Protein AF-A0A4Y9MN29-F1 (afdb_monomer_lite)

Sequence (86 aa):
MQSYAVGFARPDRWSPGRPTEQARPWHAVEAHRPPTELDGEVELAVCGAIVQVWGSQEWQRVGVGRRACRECRELTSVGRPLSTVG

Structure (mmCIF, N/CA/C/O backbone):
data_AF-A0A4Y9MN29-F1
#
_entry.id   AF-A0A4Y9MN29-F1
#
loop_
_atom_site.group_PDB
_atom_site.id
_atom_site.type_symbol
_atom_site.label_atom_id
_atom_site.label_alt_id
_atom_site.label_comp_id
_atom_site.label_asym_id
_atom_site.label_entity_id
_atom_site.label_seq_id
_atom_site.pdbx_PDB_ins_code
_atom_site.Cartn_x
_atom_site.Cartn_y
_atom_site.Cartn_z
_atom_site.occupancy
_atom_site.B_iso_or_equiv
_atom_site.auth_seq_id
_atom_site.auth_comp_id
_atom_site.auth_asym_id
_atom_site.auth_atom_id
_atom_site.pdbx_PDB_model_num
ATOM 1 N N . MET A 1 1 ? -9.498 -0.896 12.526 1.00 52.59 1 MET A N 1
ATOM 2 C CA . MET A 1 1 ? -8.185 -1.512 12.244 1.00 52.59 1 MET A CA 1
ATOM 3 C C . MET A 1 1 ? -7.868 -1.260 10.780 1.00 52.59 1 MET A C 1
ATOM 5 O O . MET A 1 1 ? -8.749 -1.517 9.968 1.00 52.59 1 MET A O 1
ATOM 9 N N . GLN A 1 2 ? -6.689 -0.740 10.431 1.00 61.41 2 GLN A N 1
ATOM 10 C CA . GLN A 1 2 ? -6.264 -0.744 9.027 1.00 61.41 2 GLN A CA 1
ATOM 11 C C . GLN A 1 2 ? -5.888 -2.183 8.680 1.00 61.41 2 GLN A C 1
ATOM 13 O O . GLN A 1 2 ? -4.985 -2.728 9.300 1.00 61.41 2 GLN A O 1
ATOM 18 N N . SER A 1 3 ? -6.601 -2.816 7.749 1.00 79.62 3 SER A N 1
ATOM 19 C CA . SER A 1 3 ? -6.349 -4.220 7.387 1.00 79.62 3 SER A CA 1
ATOM 20 C C . SER A 1 3 ? -5.024 -4.412 6.644 1.00 79.62 3 SER A C 1
ATOM 22 O O . SER A 1 3 ? -4.495 -5.518 6.619 1.00 79.62 3 SER A O 1
ATOM 24 N N . TYR A 1 4 ? -4.484 -3.338 6.055 1.00 84.19 4 TYR A N 1
ATOM 25 C CA . TYR A 1 4 ? -3.274 -3.386 5.243 1.00 84.19 4 TYR A CA 1
ATOM 26 C C . TYR A 1 4 ? -2.331 -2.210 5.525 1.00 84.19 4 TYR A C 1
ATOM 28 O O . TYR A 1 4 ? -2.752 -1.050 5.497 1.00 84.19 4 TYR A O 1
ATOM 36 N N . ALA A 1 5 ? -1.052 -2.519 5.730 1.00 91.81 5 ALA A N 1
ATOM 37 C CA . ALA A 1 5 ? 0.068 -1.589 5.672 1.00 91.81 5 ALA A CA 1
ATOM 38 C C . ALA A 1 5 ? 0.655 -1.531 4.247 1.00 91.81 5 ALA A C 1
ATOM 40 O O . ALA A 1 5 ? 0.303 -2.323 3.364 1.00 91.81 5 ALA A O 1
ATOM 41 N N . VAL A 1 6 ? 1.547 -0.570 4.009 1.00 93.94 6 VAL A N 1
ATOM 42 C CA . VAL A 1 6 ? 2.225 -0.383 2.720 1.00 93.94 6 VAL A CA 1
ATOM 43 C C . VAL A 1 6 ? 3.652 -0.896 2.817 1.00 93.94 6 VAL A C 1
ATOM 45 O O . VAL A 1 6 ? 4.388 -0.486 3.706 1.00 93.94 6 VAL A O 1
ATOM 48 N N . GLY A 1 7 ? 4.067 -1.730 1.871 1.00 94.12 7 GLY A N 1
ATOM 49 C CA . GLY A 1 7 ? 5.453 -2.163 1.733 1.00 94.12 7 GLY A CA 1
ATOM 50 C C . GLY A 1 7 ? 6.099 -1.675 0.441 1.00 94.12 7 GLY A C 1
ATOM 51 O O . GLY A 1 7 ? 5.436 -1.582 -0.594 1.00 94.12 7 GLY A O 1
ATOM 52 N N . PHE A 1 8 ? 7.399 -1.389 0.486 1.00 92.25 8 PHE A N 1
ATOM 53 C CA . PHE A 1 8 ? 8.222 -1.129 -0.693 1.00 92.25 8 PHE A CA 1
ATOM 54 C C . PHE A 1 8 ? 9.137 -2.325 -0.982 1.00 92.25 8 PHE A C 1
ATOM 56 O O . PHE A 1 8 ? 9.961 -2.699 -0.144 1.00 92.25 8 PHE A O 1
ATOM 63 N N . ALA A 1 9 ? 9.043 -2.896 -2.183 1.00 88.25 9 ALA A N 1
ATOM 64 C CA . ALA A 1 9 ? 9.961 -3.936 -2.641 1.00 88.25 9 ALA A CA 1
ATOM 65 C C . ALA A 1 9 ? 11.301 -3.317 -3.061 1.00 88.25 9 ALA A C 1
ATOM 67 O O .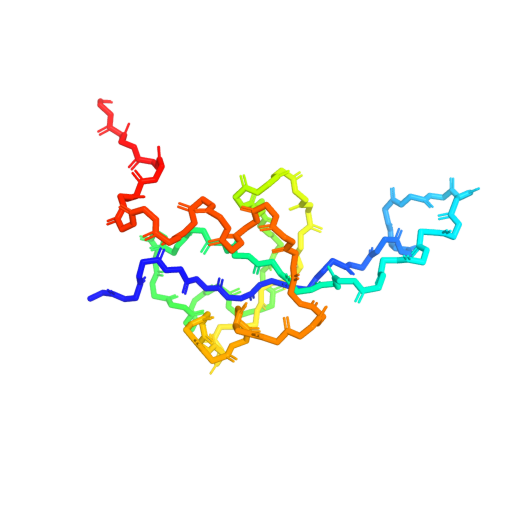 ALA A 1 9 ? 11.355 -2.529 -4.004 1.00 88.25 9 ALA A O 1
ATOM 68 N N . ARG A 1 10 ? 12.390 -3.677 -2.372 1.00 73.44 10 ARG A N 1
ATOM 69 C CA . ARG A 1 10 ? 13.776 -3.348 -2.757 1.00 73.44 10 ARG A CA 1
ATOM 70 C C . ARG A 1 10 ? 14.425 -4.581 -3.397 1.00 73.44 10 ARG A C 1
ATOM 72 O O . ARG A 1 10 ? 15.113 -5.338 -2.708 1.00 73.44 10 ARG A O 1
ATOM 79 N N . PRO A 1 11 ? 14.173 -4.854 -4.689 1.00 60.62 11 PRO A N 1
ATOM 80 C CA . PRO A 1 11 ? 14.720 -6.038 -5.346 1.00 60.6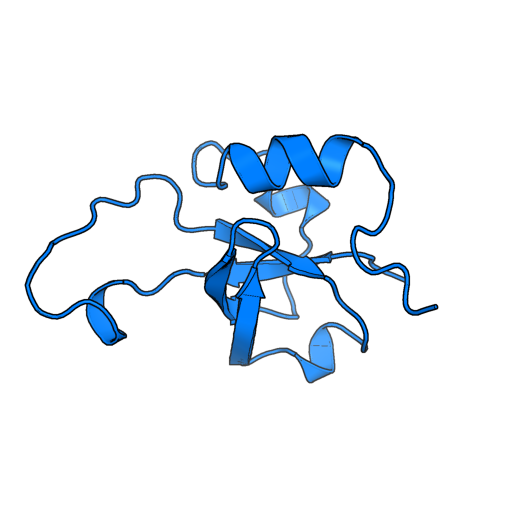2 11 PRO A CA 1
ATOM 81 C C . PRO A 1 11 ? 16.252 -6.050 -5.372 1.00 60.62 11 PRO A C 1
ATOM 83 O O . PRO A 1 11 ? 16.856 -7.122 -5.351 1.00 60.62 11 PRO A O 1
ATOM 86 N N . ASP A 1 12 ? 16.873 -4.869 -5.349 1.00 60.25 12 ASP A N 1
ATOM 87 C CA . ASP A 1 12 ? 18.320 -4.655 -5.287 1.00 60.25 12 ASP A CA 1
ATOM 88 C C . ASP A 1 12 ? 18.991 -5.315 -4.072 1.00 60.25 12 ASP A C 1
ATOM 90 O O . ASP A 1 12 ? 20.161 -5.685 -4.148 1.00 60.25 12 ASP A O 1
ATOM 94 N N . ARG A 1 13 ? 18.254 -5.527 -2.974 1.00 59.53 13 ARG A N 1
ATOM 95 C CA . ARG A 1 13 ? 18.807 -6.091 -1.736 1.00 59.53 13 ARG A CA 1
ATOM 96 C C . ARG A 1 13 ? 18.791 -7.622 -1.685 1.00 59.53 13 ARG A C 1
ATOM 98 O O . ARG A 1 13 ? 19.619 -8.200 -0.986 1.00 59.53 13 ARG A O 1
ATOM 105 N N . TRP A 1 14 ? 17.871 -8.278 -2.399 1.00 57.22 14 TRP A N 1
ATOM 106 C CA . TRP A 1 14 ? 17.632 -9.727 -2.257 1.00 57.22 14 TRP A CA 1
ATOM 107 C C . TRP A 1 14 ? 17.662 -10.531 -3.559 1.00 57.22 14 TRP A C 1
ATOM 109 O O . TRP A 1 14 ? 17.661 -11.757 -3.505 1.00 57.22 14 TRP A O 1
ATOM 119 N N . SER A 1 15 ? 17.718 -9.887 -4.727 1.00 54.50 15 SER A N 1
ATOM 120 C CA . SER A 1 15 ? 17.860 -10.565 -6.023 1.00 54.50 15 SER A CA 1
ATOM 121 C C . SER A 1 15 ? 19.189 -10.194 -6.692 1.00 54.50 15 SER A C 1
ATOM 123 O O . SER A 1 15 ? 19.202 -9.363 -7.605 1.00 54.50 15 SER A O 1
ATOM 125 N N . PRO A 1 16 ? 20.329 -10.782 -6.278 1.00 49.91 16 PRO A N 1
ATOM 126 C CA . PRO A 1 16 ? 21.586 -10.568 -6.983 1.00 49.91 16 PRO A CA 1
ATOM 127 C C . PRO A 1 16 ? 21.468 -11.101 -8.423 1.00 49.91 16 PRO A C 1
ATOM 129 O O . PRO A 1 16 ? 21.321 -12.300 -8.643 1.00 49.91 16 PRO A O 1
ATOM 132 N N . GLY A 1 17 ? 21.507 -10.199 -9.413 1.00 51.53 17 GLY A N 1
ATOM 133 C CA . GLY A 1 17 ? 21.679 -10.547 -10.832 1.00 51.53 17 GLY A CA 1
ATOM 134 C C . GLY A 1 17 ? 20.493 -10.311 -11.775 1.00 51.53 17 GLY A C 1
ATOM 135 O O . GLY A 1 17 ? 20.634 -10.565 -12.970 1.00 51.53 17 GLY A O 1
ATOM 136 N N . ARG A 1 18 ? 19.345 -9.796 -11.312 1.00 50.66 18 ARG A N 1
ATOM 137 C CA . ARG A 1 18 ? 18.277 -9.321 -12.213 1.00 50.66 18 ARG A CA 1
ATOM 138 C C . ARG A 1 18 ? 17.832 -7.913 -11.820 1.00 50.66 18 ARG A C 1
ATOM 140 O O . ARG A 1 18 ? 17.219 -7.774 -10.763 1.00 50.66 18 ARG A O 1
ATOM 147 N N . PRO A 1 19 ? 18.081 -6.878 -12.648 1.00 50.34 19 PRO A N 1
ATOM 148 C CA . PRO A 1 19 ? 17.405 -5.603 -12.478 1.00 50.34 19 PRO A CA 1
ATOM 149 C C . PRO A 1 19 ? 15.922 -5.862 -12.726 1.00 50.34 19 PRO A C 1
ATOM 151 O O . PRO A 1 19 ? 15.468 -5.961 -13.862 1.00 50.34 19 PRO A O 1
ATOM 154 N N . THR A 1 20 ? 15.157 -6.062 -11.657 1.00 53.16 20 THR A N 1
ATOM 155 C CA . THR A 1 20 ? 13.711 -6.023 -11.800 1.00 53.16 20 THR A CA 1
ATOM 156 C C . THR A 1 20 ? 13.361 -4.547 -11.860 1.00 53.16 20 THR A C 1
ATOM 158 O O . THR A 1 20 ? 13.333 -3.851 -10.847 1.00 53.16 20 THR A O 1
ATOM 161 N N . GLU A 1 21 ? 13.154 -4.039 -13.074 1.00 55.16 21 GLU A N 1
ATOM 162 C CA . GLU A 1 21 ? 12.385 -2.818 -13.295 1.00 55.16 21 GLU A CA 1
ATOM 163 C C . GLU A 1 21 ? 10.963 -3.078 -12.784 1.00 55.16 21 GLU A C 1
ATOM 165 O O . GLU A 1 21 ? 10.015 -3.295 -13.540 1.00 55.16 21 GLU A O 1
ATOM 170 N N . GLN A 1 22 ? 10.790 -3.127 -11.464 1.00 62.69 22 GLN A N 1
ATOM 171 C CA . GLN A 1 22 ? 9.467 -3.144 -10.881 1.00 62.69 22 GLN A CA 1
ATOM 172 C C . GLN A 1 22 ? 8.926 -1.733 -11.039 1.00 62.69 22 GLN A C 1
ATOM 174 O O . GLN A 1 22 ? 9.075 -0.878 -10.171 1.00 62.69 22 GLN A O 1
ATOM 179 N N . ALA A 1 23 ? 8.230 -1.501 -12.153 1.00 73.00 23 ALA A N 1
ATOM 180 C CA . ALA A 1 23 ? 7.427 -0.299 -12.376 1.00 73.00 23 ALA A CA 1
ATOM 181 C C . ALA A 1 23 ? 6.381 -0.077 -11.259 1.00 73.00 23 ALA A C 1
ATOM 183 O O . ALA A 1 23 ? 5.721 0.964 -11.211 1.00 73.00 23 ALA A O 1
ATOM 184 N N . ARG A 1 24 ? 6.203 -1.067 -10.372 1.00 87.44 24 ARG A N 1
ATOM 185 C CA . ARG A 1 24 ? 5.191 -1.126 -9.325 1.00 87.44 24 ARG A CA 1
ATOM 186 C C . ARG A 1 24 ? 5.759 -1.590 -7.969 1.00 87.44 24 ARG A C 1
ATOM 188 O O . ARG A 1 24 ? 5.381 -2.663 -7.516 1.00 87.44 24 ARG A O 1
ATOM 195 N N . PRO A 1 25 ? 6.645 -0.812 -7.326 1.00 90.25 25 PRO A N 1
ATOM 196 C CA . PRO A 1 25 ? 7.354 -1.238 -6.119 1.00 90.25 25 PRO A CA 1
ATOM 197 C C . PRO A 1 25 ? 6.516 -1.184 -4.834 1.00 90.25 25 PRO A C 1
ATOM 199 O O . PRO A 1 25 ? 7.025 -1.539 -3.777 1.00 90.25 25 PRO A O 1
ATOM 202 N N . TRP A 1 26 ? 5.274 -0.689 -4.882 1.00 93.38 26 TRP A N 1
ATOM 203 C CA . TRP A 1 26 ? 4.419 -0.572 -3.700 1.00 93.38 26 T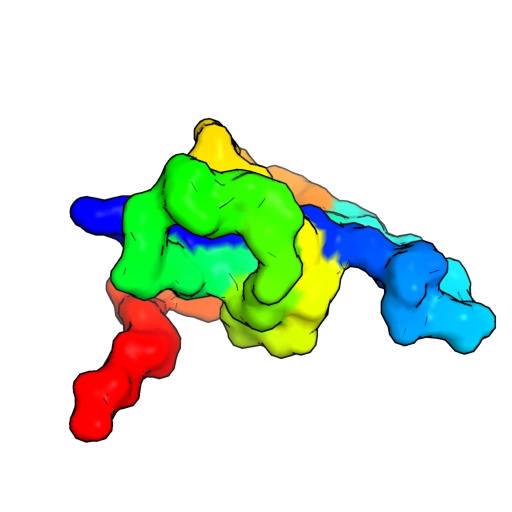RP A CA 1
ATOM 204 C C . TRP A 1 26 ? 3.455 -1.749 -3.590 1.00 93.38 26 TRP A C 1
ATOM 206 O O . TRP A 1 26 ? 2.677 -2.013 -4.511 1.00 93.38 26 TRP A O 1
ATOM 216 N N . HIS A 1 27 ? 3.460 -2.409 -2.439 1.00 94.00 27 HIS A N 1
ATOM 217 C CA . HIS A 1 27 ? 2.686 -3.615 -2.173 1.00 94.00 27 HIS A CA 1
ATOM 218 C C . HIS A 1 27 ? 1.833 -3.470 -0.912 1.00 94.00 27 HIS A C 1
ATOM 220 O O . HIS A 1 27 ? 2.149 -2.681 -0.022 1.00 94.00 27 HIS A O 1
ATOM 226 N N . ALA A 1 28 ? 0.755 -4.248 -0.849 1.00 94.31 28 ALA A N 1
ATOM 227 C CA . ALA A 1 28 ? -0.063 -4.380 0.349 1.00 94.31 28 ALA A CA 1
ATOM 228 C C . ALA A 1 28 ? 0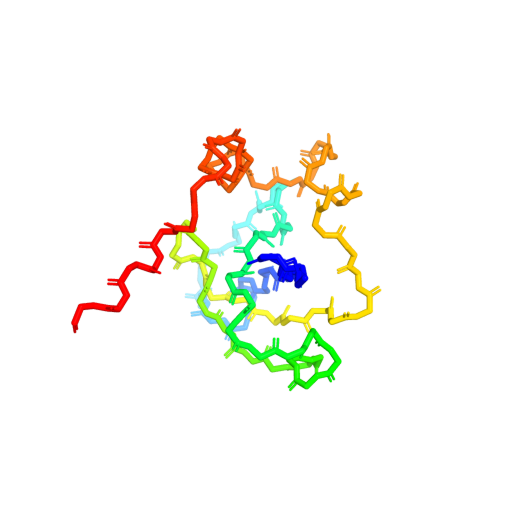.544 -5.433 1.274 1.00 94.31 28 ALA A C 1
ATOM 230 O O . ALA A 1 28 ? 0.873 -6.527 0.810 1.00 94.31 28 ALA A O 1
ATOM 231 N N . VAL A 1 29 ? 0.627 -5.125 2.562 1.00 93.25 29 VAL A N 1
ATOM 232 C CA . VAL A 1 29 ? 1.024 -6.055 3.627 1.00 93.25 29 VAL A CA 1
ATOM 233 C C . VAL A 1 29 ? -0.146 -6.178 4.587 1.00 93.25 29 VAL A C 1
ATO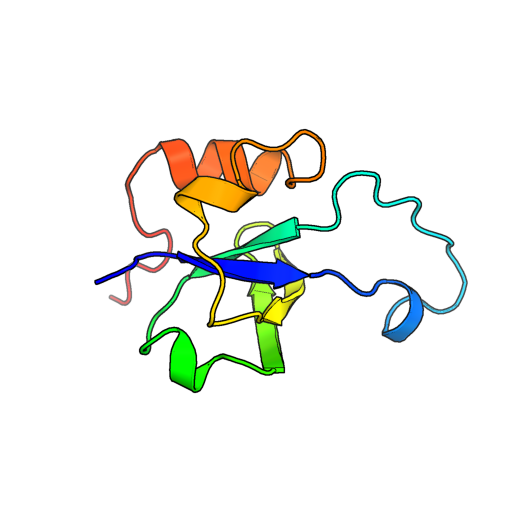M 235 O O . VAL A 1 29 ? -0.694 -5.155 4.980 1.00 93.25 29 VAL A O 1
ATOM 238 N N . GLU A 1 30 ? -0.568 -7.387 4.950 1.00 90.75 30 GLU A N 1
ATOM 239 C CA . GLU A 1 30 ? -1.608 -7.545 5.975 1.00 90.75 30 GLU A CA 1
ATOM 240 C C . GLU A 1 30 ? -1.091 -7.052 7.328 1.00 90.75 30 GLU A C 1
ATOM 242 O O . GLU A 1 30 ? -0.053 -7.496 7.811 1.00 90.75 30 GLU A O 1
ATOM 247 N N . ALA A 1 31 ? -1.807 -6.110 7.940 1.00 86.75 31 ALA A N 1
ATOM 248 C CA . ALA A 1 31 ? -1.407 -5.540 9.219 1.00 86.75 31 ALA A CA 1
ATOM 249 C C . ALA A 1 31 ? -2.075 -6.316 10.362 1.00 86.75 31 ALA A C 1
ATOM 251 O O . ALA A 1 31 ? -3.212 -6.035 10.744 1.00 86.75 31 ALA A O 1
ATOM 252 N N . HIS A 1 32 ? -1.371 -7.315 10.901 1.00 84.25 32 HIS A N 1
ATOM 253 C CA . HIS A 1 32 ? -1.826 -8.076 12.079 1.00 84.25 32 HIS A CA 1
ATOM 254 C C . HIS A 1 32 ? -1.563 -7.346 13.405 1.00 84.25 32 HIS A C 1
ATOM 256 O O . HIS A 1 32 ? -2.147 -7.688 14.429 1.00 84.25 32 HIS A O 1
ATOM 262 N N . ARG A 1 33 ? -0.715 -6.315 13.371 1.00 84.62 33 ARG A N 1
ATOM 263 C CA . ARG A 1 33 ? -0.406 -5.389 14.469 1.00 84.62 33 ARG A CA 1
ATOM 264 C C . ARG A 1 33 ? -0.501 -3.937 13.966 1.00 84.62 33 ARG A C 1
ATOM 266 O O . ARG A 1 33 ? -0.583 -3.739 12.748 1.00 84.62 33 ARG A O 1
ATOM 273 N N . PRO A 1 34 ? -0.552 -2.917 14.847 1.00 84.62 34 PRO A N 1
ATOM 274 C CA . PRO A 1 34 ? -0.632 -1.518 14.429 1.00 84.62 34 PRO A CA 1
ATOM 275 C C . PRO A 1 34 ? 0.445 -1.161 13.388 1.00 84.62 34 PRO A C 1
ATOM 277 O O . PRO A 1 34 ? 1.604 -1.518 13.586 1.00 84.62 34 PRO A O 1
ATOM 280 N N . PRO A 1 35 ? 0.117 -0.427 12.304 1.00 80.50 35 PRO A N 1
ATOM 281 C CA . PRO A 1 35 ? 1.085 -0.101 11.254 1.00 80.50 35 PRO A CA 1
ATOM 282 C C . PRO A 1 35 ? 2.359 0.582 11.764 1.00 80.50 35 PRO A C 1
ATOM 284 O O . PRO A 1 35 ? 3.433 0.323 11.242 1.00 80.50 35 PRO A O 1
ATOM 287 N N . THR A 1 36 ? 2.266 1.394 12.819 1.00 81.25 36 THR A N 1
ATOM 288 C CA . THR A 1 36 ? 3.421 2.039 13.465 1.00 81.25 36 THR A CA 1
ATOM 289 C C . THR A 1 36 ? 4.428 1.052 14.051 1.00 81.25 36 THR A C 1
ATOM 291 O O . THR A 1 36 ? 5.603 1.376 14.129 1.00 81.25 36 THR A O 1
ATOM 294 N N . GLU A 1 37 ? 3.992 -0.143 14.453 1.00 87.44 37 GLU A N 1
ATOM 295 C CA . GLU A 1 37 ? 4.878 -1.213 14.933 1.00 87.44 37 GLU A CA 1
ATOM 296 C C . GLU A 1 37 ? 5.509 -2.015 13.789 1.00 87.44 37 GLU A C 1
ATOM 298 O O . GLU A 1 37 ? 6.453 -2.764 14.020 1.00 87.44 37 GLU A O 1
ATOM 303 N N . LEU A 1 38 ? 4.977 -1.880 12.571 1.00 87.62 38 LEU A N 1
ATOM 304 C CA . LEU A 1 38 ? 5.530 -2.480 11.359 1.00 87.62 38 LEU A CA 1
ATOM 305 C C . LEU A 1 38 ? 6.482 -1.523 10.628 1.00 87.62 38 LEU A C 1
ATOM 307 O O . LEU A 1 38 ? 7.112 -1.924 9.658 1.00 87.62 38 LEU A O 1
ATOM 311 N N . ASP A 1 39 ? 6.579 -0.252 11.025 1.00 90.44 39 ASP A N 1
ATOM 312 C CA . ASP A 1 39 ? 7.388 0.727 10.297 1.00 90.44 39 ASP A CA 1
ATOM 313 C C . ASP A 1 39 ? 8.873 0.330 10.291 1.00 90.44 39 ASP A C 1
ATOM 315 O O . ASP A 1 39 ? 9.499 0.158 11.333 1.00 90.44 39 ASP A O 1
ATOM 319 N N . GLY A 1 40 ? 9.433 0.159 9.094 1.00 90.31 40 GLY A N 1
ATOM 320 C CA . GLY A 1 40 ? 10.806 -0.293 8.879 1.00 90.31 40 GLY A CA 1
ATOM 321 C C . GLY A 1 40 ? 11.001 -1.812 8.888 1.00 90.31 40 GLY A C 1
ATOM 322 O O . GLY A 1 40 ? 12.045 -2.264 8.404 1.00 90.31 40 GLY A O 1
ATOM 323 N N . GLU A 1 41 ? 10.017 -2.584 9.352 1.00 92.00 41 GLU A N 1
ATOM 324 C CA . GLU A 1 41 ? 10.074 -4.046 9.420 1.00 92.00 41 GLU A CA 1
ATOM 325 C C . GLU A 1 41 ? 10.053 -4.672 8.019 1.00 92.00 41 GLU A C 1
ATOM 327 O O . GLU A 1 41 ? 9.533 -4.099 7.054 1.00 92.00 41 GLU A O 1
ATOM 332 N N . VAL A 1 42 ? 10.632 -5.866 7.897 1.00 91.44 42 VAL A N 1
ATOM 333 C CA . VAL A 1 42 ? 10.597 -6.653 6.661 1.00 91.44 42 VAL A CA 1
ATOM 334 C C . VAL A 1 42 ? 9.477 -7.673 6.763 1.00 91.44 42 VAL A C 1
ATOM 336 O O . VAL A 1 42 ? 9.528 -8.563 7.603 1.00 91.44 42 VAL A O 1
ATOM 339 N N . GLU A 1 43 ? 8.500 -7.566 5.871 1.00 90.69 43 GLU A N 1
ATOM 340 C CA . GLU A 1 43 ? 7.291 -8.386 5.886 1.00 90.69 43 GLU A CA 1
ATOM 341 C C . GLU A 1 43 ? 7.015 -8.981 4.501 1.00 90.69 43 GLU A C 1
ATOM 343 O O . GLU A 1 43 ? 7.549 -8.538 3.473 1.00 90.69 43 GLU A O 1
ATOM 348 N N . LEU A 1 44 ? 6.146 -9.990 4.473 1.00 90.75 44 LEU A N 1
ATOM 349 C CA . LEU A 1 44 ? 5.648 -10.568 3.234 1.00 90.75 44 LEU A CA 1
ATOM 350 C C . LEU A 1 44 ? 4.403 -9.803 2.767 1.00 90.75 44 LEU A C 1
ATOM 352 O O . LEU A 1 44 ? 3.400 -9.704 3.472 1.00 90.75 44 LEU A O 1
ATOM 356 N N . ALA A 1 45 ? 4.455 -9.270 1.551 1.00 92.69 45 ALA A N 1
ATOM 357 C CA . ALA A 1 45 ? 3.293 -8.695 0.901 1.00 92.69 45 ALA A CA 1
ATOM 358 C C . ALA A 1 45 ? 2.275 -9.770 0.510 1.00 92.69 45 ALA A C 1
ATOM 360 O O . ALA A 1 45 ? 2.615 -10.922 0.257 1.00 92.69 45 ALA A O 1
ATOM 361 N N . VAL A 1 46 ? 1.031 -9.343 0.321 1.00 91.62 46 VAL A N 1
ATOM 362 C CA . VAL A 1 46 ? -0.094 -10.179 -0.121 1.00 91.62 46 VAL A CA 1
ATOM 363 C C . VAL A 1 46 ? 0.189 -10.940 -1.429 1.00 91.62 46 VAL A C 1
ATOM 365 O O . VAL A 1 46 ? -0.275 -12.058 -1.601 1.00 91.62 46 VAL A O 1
ATOM 368 N N . CYS A 1 47 ? 0.976 -10.367 -2.344 1.00 90.88 47 CYS A N 1
ATOM 369 C CA . CYS A 1 47 ? 1.387 -11.035 -3.588 1.00 90.88 47 CYS A CA 1
ATOM 370 C C . CYS A 1 47 ? 2.652 -11.910 -3.435 1.00 90.88 47 CYS A C 1
ATOM 372 O O . CYS A 1 47 ? 3.250 -12.307 -4.429 1.00 90.88 47 CYS A O 1
ATOM 374 N N . GLY A 1 48 ? 3.149 -12.116 -2.211 1.00 88.81 48 GLY A N 1
ATOM 375 C CA . GLY A 1 48 ? 4.367 -12.881 -1.919 1.00 88.81 48 GLY A CA 1
ATOM 376 C C . GLY A 1 48 ? 5.690 -12.121 -2.081 1.00 88.81 48 GLY A C 1
ATOM 377 O O . GLY A 1 48 ? 6.754 -12.719 -1.951 1.00 88.81 48 GLY A O 1
ATOM 378 N N . ALA A 1 49 ? 5.666 -10.814 -2.361 1.00 89.19 49 ALA A N 1
ATOM 379 C CA . ALA A 1 49 ? 6.892 -10.015 -2.434 1.00 89.19 49 ALA A CA 1
ATOM 380 C C . ALA A 1 49 ? 7.444 -9.716 -1.031 1.00 89.19 49 ALA A C 1
ATOM 382 O O . ALA A 1 49 ? 6.685 -9.342 -0.142 1.00 89.19 49 ALA A O 1
ATOM 383 N N . ILE A 1 50 ? 8.763 -9.812 -0.844 1.00 89.19 50 ILE A N 1
ATOM 384 C CA . ILE A 1 50 ? 9.415 -9.364 0.395 1.00 89.19 50 ILE A CA 1
ATOM 385 C C . ILE A 1 50 ? 9.609 -7.850 0.315 1.00 89.19 50 ILE A C 1
ATOM 387 O O . ILE A 1 50 ? 10.220 -7.337 -0.632 1.00 89.19 50 ILE A O 1
ATOM 391 N N . VAL A 1 51 ? 9.080 -7.131 1.299 1.00 91.62 51 VAL A N 1
ATOM 392 C CA . VAL A 1 51 ? 9.021 -5.668 1.297 1.00 91.62 51 VAL A CA 1
ATOM 393 C C . VAL A 1 51 ? 9.428 -5.099 2.645 1.00 91.62 51 VAL A C 1
ATOM 395 O O . VAL A 1 51 ? 9.222 -5.723 3.680 1.00 91.62 51 VAL A O 1
ATOM 398 N N . GLN A 1 52 ? 9.978 -3.887 2.634 1.00 93.12 52 GLN A N 1
ATOM 399 C CA . GLN A 1 52 ? 10.101 -3.097 3.856 1.00 93.12 52 GLN A CA 1
ATOM 400 C C . GLN A 1 52 ? 8.812 -2.304 4.064 1.00 93.12 52 GLN A C 1
ATOM 402 O O . GLN A 1 52 ? 8.377 -1.610 3.139 1.00 93.12 52 GLN A O 1
ATOM 407 N N . VAL A 1 53 ? 8.207 -2.392 5.246 1.00 93.12 53 VAL A N 1
ATOM 408 C CA . VAL A 1 53 ? 6.948 -1.715 5.571 1.00 93.12 53 VAL A CA 1
ATOM 409 C C . VAL A 1 53 ? 7.177 -0.253 5.942 1.00 93.12 53 VAL A C 1
ATOM 411 O O . VAL A 1 53 ? 8.161 0.113 6.574 1.00 93.12 53 VAL A O 1
ATOM 414 N N . TRP A 1 54 ? 6.266 0.595 5.472 1.00 91.69 54 TRP A N 1
ATOM 415 C CA . TRP A 1 54 ? 6.191 2.028 5.729 1.00 91.69 54 TRP A CA 1
ATOM 416 C C . TRP A 1 54 ? 4.869 2.263 6.463 1.00 91.69 54 TRP A C 1
ATOM 418 O O . TRP A 1 54 ? 3.827 2.516 5.853 1.00 91.69 54 TRP A O 1
ATOM 428 N N . GLY A 1 55 ? 4.904 2.102 7.781 1.00 83.44 55 GLY A N 1
ATOM 429 C CA . GLY A 1 55 ? 3.759 2.083 8.689 1.00 83.44 55 GLY A CA 1
ATOM 430 C C . GLY A 1 55 ? 3.007 3.407 8.792 1.00 83.44 55 GLY A C 1
ATOM 431 O O . GLY A 1 55 ? 1.827 3.432 9.133 1.00 83.44 55 GLY A O 1
ATOM 432 N N . SER A 1 56 ? 3.668 4.511 8.446 1.00 83.38 56 SER A N 1
ATOM 433 C CA . SER A 1 56 ? 3.045 5.835 8.324 1.00 83.38 56 SER A CA 1
ATOM 434 C C . SER A 1 56 ? 2.142 5.981 7.091 1.00 83.38 56 SER 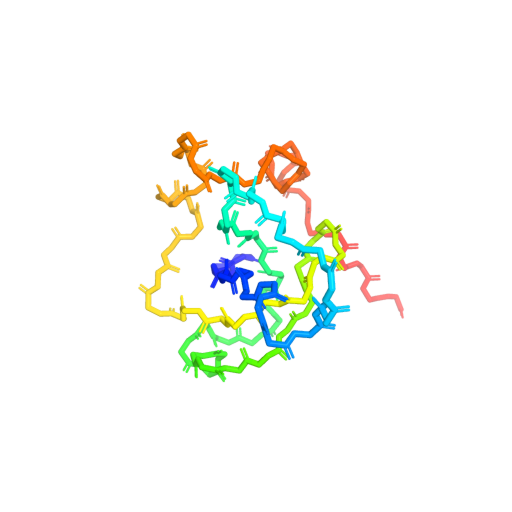A C 1
ATOM 436 O O . SER A 1 56 ? 1.335 6.911 7.028 1.00 83.38 56 SER A O 1
ATOM 438 N N . GLN A 1 57 ? 2.249 5.076 6.111 1.00 86.25 57 GLN A N 1
ATOM 439 C CA . GLN A 1 57 ? 1.541 5.171 4.838 1.00 86.25 57 GLN A CA 1
ATOM 440 C C . GLN A 1 57 ? 0.281 4.303 4.819 1.00 86.25 57 GLN A C 1
ATOM 442 O O . GLN A 1 57 ? 0.274 3.147 5.233 1.00 86.25 57 GLN A O 1
ATOM 447 N N . GLU A 1 58 ? -0.795 4.850 4.254 1.00 88.56 58 GLU A N 1
ATOM 448 C CA . GLU A 1 58 ? -2.079 4.155 4.141 1.00 88.56 58 GLU A CA 1
ATOM 449 C C . GLU A 1 58 ? -2.221 3.458 2.782 1.00 88.56 58 GLU A C 1
ATOM 451 O O . GLU A 1 58 ? -2.137 4.100 1.724 1.00 88.56 58 GLU A O 1
ATOM 456 N N . TRP A 1 59 ? -2.507 2.149 2.792 1.00 90.56 59 TRP A N 1
ATOM 457 C CA . TRP A 1 59 ? -2.667 1.375 1.556 1.00 90.56 59 TRP A CA 1
ATOM 458 C C . TRP A 1 59 ? -3.805 1.898 0.674 1.00 90.56 59 TRP A C 1
ATOM 460 O O . TRP A 1 59 ? -3.645 1.917 -0.545 1.00 90.56 59 TRP A O 1
ATOM 470 N N . GLN A 1 60 ? -4.899 2.430 1.239 1.00 86.44 60 GLN A N 1
ATOM 471 C CA . GLN A 1 60 ? -5.975 3.015 0.422 1.00 86.44 60 GLN A CA 1
ATOM 472 C C . GLN A 1 60 ? -5.483 4.180 -0.459 1.00 86.44 60 GLN A C 1
ATOM 474 O O . GLN A 1 60 ? -6.019 4.395 -1.546 1.00 86.44 60 GLN A O 1
ATOM 479 N N . ARG A 1 61 ? -4.446 4.915 -0.030 1.00 88.81 61 ARG A N 1
ATOM 480 C CA . ARG A 1 61 ? -3.865 6.033 -0.795 1.00 88.81 61 ARG A CA 1
ATOM 481 C C . ARG A 1 61 ? -2.789 5.576 -1.771 1.00 88.81 61 ARG A C 1
ATOM 483 O O . ARG A 1 61 ? -2.723 6.072 -2.892 1.00 88.81 61 ARG A O 1
ATOM 490 N N . VAL A 1 62 ? -1.939 4.637 -1.366 1.00 89.81 62 VAL A N 1
ATOM 491 C CA . VAL A 1 62 ? -0.832 4.167 -2.215 1.00 89.81 62 VAL A CA 1
ATOM 492 C C . VAL A 1 62 ? -1.328 3.187 -3.283 1.00 89.81 62 VAL A C 1
ATOM 494 O O . VAL A 1 62 ? -0.922 3.278 -4.444 1.00 89.81 62 VAL A O 1
ATOM 497 N N . GLY A 1 63 ? -2.262 2.306 -2.921 1.00 86.00 63 GLY A N 1
ATOM 498 C CA . GLY A 1 63 ? -2.797 1.237 -3.763 1.00 86.00 63 GLY A CA 1
ATOM 499 C C . GLY A 1 63 ? -3.512 1.725 -5.026 1.00 86.00 63 GLY A C 1
ATOM 500 O O . GLY A 1 63 ? -3.516 1.029 -6.037 1.00 86.00 63 GLY A O 1
ATOM 501 N N . VAL A 1 64 ? -4.052 2.946 -5.047 1.00 85.31 64 VAL A N 1
ATOM 502 C CA . VAL A 1 64 ? -4.686 3.506 -6.259 1.00 85.31 64 VAL A CA 1
ATOM 503 C C . VAL A 1 64 ? -3.671 3.940 -7.329 1.00 85.31 64 VAL A C 1
ATOM 505 O O . VAL A 1 64 ? -4.022 4.079 -8.505 1.00 85.31 64 VAL A O 1
ATOM 508 N N . GLY A 1 65 ? -2.398 4.114 -6.961 1.00 85.81 65 GLY A N 1
ATOM 509 C CA . GLY A 1 65 ? -1.347 4.620 -7.843 1.00 85.81 65 GLY A CA 1
ATOM 510 C C . GLY A 1 65 ? -0.936 3.657 -8.965 1.00 85.81 65 GLY A C 1
ATOM 511 O O . GLY A 1 65 ? -1.039 2.434 -8.858 1.00 85.81 65 GLY A O 1
ATOM 512 N N . ARG A 1 66 ? -0.380 4.205 -10.058 1.00 82.88 66 ARG A N 1
ATOM 513 C CA . ARG A 1 66 ? 0.177 3.400 -11.173 1.00 82.88 66 ARG A CA 1
ATOM 514 C C . ARG A 1 66 ? 1.393 2.561 -10.766 1.00 82.88 66 ARG A C 1
ATOM 516 O O . ARG A 1 66 ? 1.700 1.583 -11.435 1.00 82.88 66 ARG A O 1
ATOM 523 N N . ARG A 1 67 ? 2.055 2.953 -9.673 1.00 89.12 67 ARG A N 1
ATOM 524 C CA . ARG A 1 67 ? 3.220 2.282 -9.083 1.00 89.12 67 ARG A CA 1
ATOM 525 C C . ARG A 1 67 ? 2.853 1.271 -7.985 1.00 89.12 67 ARG A C 1
ATOM 527 O O . ARG A 1 67 ? 3.747 0.764 -7.319 1.00 89.12 67 ARG A O 1
ATOM 534 N N . ALA A 1 68 ? 1.567 0.986 -7.784 1.00 91.94 68 ALA A N 1
ATOM 535 C CA . ALA A 1 68 ? 1.128 -0.094 -6.909 1.00 91.94 68 ALA A CA 1
ATOM 536 C C . ALA A 1 68 ? 1.045 -1.419 -7.675 1.00 91.94 68 ALA A C 1
ATOM 538 O O . ALA A 1 68 ? 0.605 -1.461 -8.835 1.00 91.94 68 ALA A O 1
ATOM 539 N N . CYS A 1 69 ? 1.466 -2.501 -7.021 1.00 92.38 69 CYS A N 1
ATOM 540 C CA . CYS A 1 69 ? 1.385 -3.857 -7.545 1.00 92.38 69 CYS A CA 1
ATOM 541 C C . CYS A 1 69 ? -0.059 -4.178 -7.952 1.00 92.38 69 CYS A C 1
ATOM 543 O O . CYS A 1 69 ? -1.000 -3.958 -7.188 1.00 92.38 69 CYS A O 1
ATOM 545 N N . ARG A 1 70 ? -0.240 -4.671 -9.185 1.00 90.62 70 ARG A N 1
ATOM 546 C CA . ARG A 1 70 ? -1.570 -4.972 -9.733 1.00 90.62 70 ARG A CA 1
ATOM 547 C C . ARG A 1 70 ? -2.285 -6.031 -8.897 1.00 90.62 70 ARG A C 1
ATOM 549 O O . ARG A 1 70 ? -3.440 -5.844 -8.548 1.00 90.62 70 ARG A O 1
ATOM 556 N N . GLU A 1 71 ? -1.564 -7.087 -8.550 1.00 91.06 71 GLU A N 1
ATOM 557 C CA . GLU A 1 71 ? -2.090 -8.219 -7.798 1.00 91.06 71 GLU A CA 1
ATOM 558 C C . GLU A 1 71 ? -2.500 -7.807 -6.381 1.00 91.06 71 GLU A C 1
ATOM 560 O O . GLU A 1 71 ? -3.616 -8.092 -5.959 1.00 91.06 71 GLU A O 1
ATOM 565 N N . CYS A 1 72 ? -1.674 -7.015 -5.682 1.00 92.50 72 CYS A N 1
ATOM 566 C CA . CYS A 1 72 ? -2.058 -6.457 -4.382 1.00 92.50 72 CYS A CA 1
ATOM 567 C C . CYS A 1 72 ? -3.334 -5.608 -4.474 1.00 92.50 72 CYS A C 1
ATOM 569 O O . CYS A 1 72 ? -4.170 -5.665 -3.577 1.00 92.50 72 CYS A O 1
ATOM 571 N N . ARG A 1 73 ? -3.516 -4.821 -5.543 1.00 91.50 73 ARG A N 1
ATOM 572 C CA . ARG A 1 73 ? -4.748 -4.036 -5.739 1.00 91.50 73 ARG A CA 1
ATOM 573 C C . ARG A 1 73 ? -5.967 -4.926 -5.925 1.00 91.50 73 ARG A C 1
ATOM 575 O O . ARG A 1 73 ? -6.996 -4.669 -5.312 1.00 91.50 73 ARG A O 1
ATOM 582 N N . GLU A 1 74 ? -5.851 -5.942 -6.772 1.00 89.81 74 GLU A N 1
ATOM 583 C CA . GLU A 1 74 ? -6.938 -6.878 -7.059 1.00 89.81 74 GLU A CA 1
ATOM 584 C C . GLU A 1 74 ? -7.324 -7.651 -5.789 1.00 89.81 74 GLU A C 1
ATOM 586 O O . GLU A 1 74 ? -8.484 -7.609 -5.386 1.00 89.81 74 GLU A O 1
ATOM 591 N N . LEU A 1 75 ? -6.353 -8.230 -5.079 1.00 89.12 75 LEU A N 1
ATOM 592 C CA . LEU A 1 75 ? -6.588 -9.009 -3.859 1.00 89.12 75 LEU A CA 1
ATOM 593 C C . LEU A 1 75 ? -7.180 -8.176 -2.712 1.00 89.12 75 LEU A C 1
ATOM 595 O O . LEU A 1 75 ? -8.106 -8.621 -2.037 1.00 89.12 75 LEU A O 1
ATOM 599 N N . THR A 1 76 ? -6.708 -6.942 -2.519 1.00 88.44 76 THR A N 1
ATOM 600 C CA . THR A 1 76 ? -7.225 -6.068 -1.448 1.00 88.44 76 THR A CA 1
ATOM 601 C C . THR A 1 76 ? -8.560 -5.401 -1.786 1.00 88.44 76 THR A C 1
ATOM 603 O O . THR A 1 76 ? -9.278 -4.990 -0.874 1.00 88.44 76 THR A O 1
ATOM 606 N N . SER A 1 77 ? -8.944 -5.331 -3.068 1.00 82.38 77 SER A N 1
ATOM 607 C CA . SER A 1 77 ? -10.249 -4.793 -3.488 1.00 82.38 77 SER A CA 1
ATOM 608 C C . SER A 1 77 ? -11.436 -5.668 -3.074 1.00 82.38 77 SER A C 1
ATOM 610 O O . SER A 1 77 ? -12.552 -5.170 -2.954 1.00 82.38 77 SER A O 1
ATOM 612 N N . VAL A 1 78 ? -11.192 -6.954 -2.799 1.00 68.69 78 VAL A N 1
ATOM 613 C CA . VAL A 1 78 ? -12.220 -7.932 -2.408 1.00 68.69 78 VAL A CA 1
ATOM 614 C C . VAL A 1 78 ? -12.659 -7.752 -0.942 1.00 68.69 78 VAL A C 1
ATOM 616 O O . VAL A 1 78 ? -13.602 -8.394 -0.492 1.00 68.69 78 VAL A O 1
ATOM 619 N N . GLY A 1 79 ? -12.021 -6.855 -0.176 1.00 59.94 79 GLY A N 1
ATOM 620 C CA . GLY A 1 79 ? -12.451 -6.483 1.179 1.00 59.94 79 GLY A CA 1
ATOM 621 C C . GLY A 1 79 ? -12.332 -7.590 2.235 1.00 59.94 79 GLY A C 1
ATOM 622 O O . GLY A 1 79 ? -12.712 -7.372 3.383 1.00 59.94 79 GLY A O 1
ATOM 623 N N . ARG A 1 80 ? -11.793 -8.764 1.880 1.00 59.16 80 ARG A N 1
ATOM 624 C CA . ARG A 1 80 ? -11.583 -9.886 2.800 1.00 59.16 80 ARG A CA 1
ATOM 625 C C . ARG A 1 80 ? -10.110 -9.951 3.216 1.00 59.16 80 ARG A C 1
ATOM 627 O O . ARG A 1 80 ? -9.263 -9.956 2.324 1.00 59.16 80 ARG A O 1
ATOM 634 N N . PRO A 1 81 ? -9.791 -10.016 4.521 1.00 61.81 81 PRO A N 1
ATOM 635 C CA . PRO A 1 81 ? -8.466 -10.431 4.972 1.00 61.81 81 PRO A CA 1
ATOM 636 C C . PRO A 1 81 ? -8.154 -11.816 4.391 1.00 61.81 81 PRO A C 1
ATOM 638 O O . PRO A 1 81 ? -9.012 -12.704 4.398 1.00 61.81 81 PRO A O 1
ATOM 641 N N . LEU A 1 82 ? -6.958 -11.992 3.843 1.00 64.81 82 LEU A N 1
ATOM 642 C CA . LEU A 1 82 ? -6.490 -13.268 3.301 1.00 64.81 82 LEU A CA 1
ATOM 643 C C . LEU A 1 82 ? -6.006 -14.194 4.417 1.00 64.81 82 LEU A C 1
ATOM 645 O O . LEU A 1 82 ? -6.151 -15.412 4.307 1.00 64.81 82 LEU A O 1
ATOM 649 N N . SER A 1 83 ? -5.538 -13.625 5.525 1.00 64.69 83 SER A N 1
ATOM 650 C CA . SER A 1 83 ? -5.254 -14.365 6.750 1.00 64.69 83 SER A CA 1
ATOM 651 C C . SER A 1 83 ? -6.543 -14.651 7.527 1.00 64.69 83 SER A C 1
ATOM 653 O O . SER A 1 83 ? -6.990 -13.847 8.344 1.00 64.69 83 SER A O 1
ATOM 655 N N . THR A 1 84 ? -7.154 -15.815 7.297 1.00 55.88 84 THR A N 1
ATOM 656 C CA . THR A 1 84 ? -8.034 -16.436 8.301 1.00 55.88 84 THR A CA 1
ATOM 657 C C . THR A 1 84 ? -7.160 -17.368 9.127 1.00 55.88 84 THR A C 1
ATOM 659 O O . THR A 1 84 ? -6.852 -18.471 8.686 1.00 55.88 84 THR A O 1
ATOM 662 N N . VAL A 1 85 ? -6.697 -16.906 10.289 1.00 47.31 85 VAL A N 1
ATOM 663 C CA . VAL A 1 85 ? -6.091 -17.805 11.277 1.00 47.31 85 VAL A CA 1
ATOM 664 C C . VAL A 1 85 ? -7.239 -18.629 11.861 1.00 47.31 85 VAL A C 1
ATOM 666 O O . VAL A 1 85 ? -8.091 -18.081 12.559 1.00 47.31 85 VAL A O 1
ATOM 669 N N . GLY A 1 86 ? -7.315 -19.899 11.461 1.00 39.16 86 GLY A N 1
ATOM 670 C CA . GLY A 1 86 ? -8.179 -20.916 12.065 1.00 39.16 86 GLY A CA 1
ATOM 671 C C . GLY A 1 86 ? -7.480 -21.620 13.214 1.00 39.16 86 GLY A C 1
ATOM 672 O O . GLY A 1 86 ? -6.230 -21.687 13.177 1.00 39.16 86 GLY A O 1
#

Secondary structure (DSSP, 8-state):
--SEEEEE--HHHH-TT-----S--EEEEE-SS-HHHHTT-EEE-TTS-EEEEEEEEEHHHHTTSTTB-HHHHHHHHT---S----

Foldseek 3Di:
DQQWFKFFFPCVVPPPPDPPPQLARIATFGPPDQLVVQQQPFGQGPVRGTTRTHSVDHCVVSLVDPNHDPVRNVVVVVVDRPDPPD

pLDDT: mean 79.95, std 15.04, range [39.16, 94.31]

Radius of gyration: 12.37 Å; chains: 1; bounding box: 34×27×28 Å